Protein AF-A0A662LI37-F1 (afdb_monomer_lite)

Secondary structure (DSSP, 8-state):
------TT---GGGSS------HHHHHHHHHHHHH---HHHHHHHHHHHHHHHT--HHHHHHHHHHHTT---HHHHHHHHHHHHH-S---

Radius of gyration: 14.94 Å; chains: 1; bounding box: 36×28×49 Å

Sequence (90 aa):
DDIEIPFGFRPKVFDEIEVEEDIKDRLVHWIAESTGKSLEEIWREIEKISADKLLNLEVASLLYANQLGLDVSGFVDEVRGYLEGGGTRE

Foldseek 3Di:
DDDDDDDPDDDPPPPDDPDPCPLLNVLLVVLCVVPVDDSVVLQVQLVVQCVVVVHDSLVSSLVVCVVVVHDCVVCVVVSVCDVVVDVDDD

pLDDT: mean 75.72, std 17.52, range [38.25, 92.19]

Structure (mmCIF, N/CA/C/O backbone):
data_AF-A0A662LI37-F1
#
_entry.id   AF-A0A662LI37-F1
#
loop_
_atom_site.group_PDB
_atom_site.id
_atom_site.type_symbol
_atom_site.label_atom_id
_atom_site.label_alt_id
_atom_site.label_comp_id
_atom_site.label_asym_id
_atom_site.label_entity_id
_atom_site.label_seq_id
_atom_site.pdbx_PDB_ins_code
_atom_site.Cartn_x
_atom_site.Cartn_y
_atom_site.Cartn_z
_atom_site.occupancy
_atom_site.B_iso_or_equiv
_atom_site.auth_seq_id
_atom_site.auth_comp_id
_atom_site.auth_asym_id
_atom_site.auth_atom_id
_atom_site.pdbx_PDB_model_num
ATOM 1 N N . ASP A 1 1 ? 12.665 -2.243 36.022 1.00 39.91 1 ASP A N 1
ATOM 2 C CA . ASP A 1 1 ? 12.410 -0.907 35.473 1.00 39.91 1 ASP A CA 1
ATOM 3 C C . ASP A 1 1 ? 11.773 -1.115 34.115 1.00 39.91 1 ASP A C 1
ATOM 5 O O . ASP A 1 1 ? 12.468 -1.488 33.178 1.00 39.91 1 ASP A O 1
ATOM 9 N N . ASP A 1 2 ? 10.443 -1.062 34.070 1.00 54.84 2 ASP A N 1
ATOM 10 C CA . ASP A 1 2 ? 9.656 -1.192 32.840 1.00 54.84 2 ASP A CA 1
ATOM 11 C C . ASP A 1 2 ? 9.578 0.200 32.211 1.00 54.84 2 ASP A C 1
ATOM 13 O O . ASP A 1 2 ? 9.075 1.138 32.827 1.00 54.84 2 ASP A O 1
ATOM 17 N N . ILE A 1 3 ? 10.149 0.359 31.019 1.00 62.69 3 ILE A N 1
ATOM 18 C CA . ILE A 1 3 ? 10.152 1.637 30.304 1.00 62.69 3 ILE A CA 1
ATOM 19 C C . ILE A 1 3 ? 8.773 1.815 29.660 1.00 62.69 3 ILE A C 1
ATOM 21 O O . ILE A 1 3 ? 8.458 1.172 28.660 1.00 62.69 3 ILE A O 1
ATOM 25 N N . GLU A 1 4 ? 7.950 2.698 30.224 1.00 55.84 4 GLU A N 1
ATOM 26 C CA . GLU A 1 4 ? 6.657 3.085 29.653 1.00 55.84 4 GLU A CA 1
ATOM 27 C C . GLU A 1 4 ? 6.870 4.085 28.503 1.00 55.84 4 GLU A C 1
ATOM 29 O O . GLU A 1 4 ? 7.213 5.248 28.723 1.00 55.84 4 GLU A O 1
ATOM 34 N N . ILE A 1 5 ? 6.685 3.635 27.257 1.00 59.62 5 ILE A N 1
ATOM 35 C CA . ILE A 1 5 ? 6.735 4.510 26.076 1.00 59.62 5 ILE A CA 1
ATOM 36 C C . ILE A 1 5 ? 5.407 5.286 25.983 1.00 59.62 5 ILE A C 1
ATOM 38 O O . ILE A 1 5 ? 4.355 4.661 25.826 1.00 59.62 5 ILE A O 1
ATOM 42 N N . PRO A 1 6 ? 5.408 6.631 26.060 1.00 59.91 6 PRO A N 1
ATOM 43 C CA . PRO A 1 6 ? 4.178 7.410 26.027 1.00 59.91 6 PRO A CA 1
ATOM 44 C C . PRO A 1 6 ? 3.527 7.385 24.639 1.00 59.91 6 PRO A C 1
ATOM 46 O O . PRO A 1 6 ? 4.198 7.436 23.605 1.00 59.91 6 PRO A O 1
ATOM 49 N N . PHE A 1 7 ? 2.193 7.350 24.617 1.00 38.25 7 PHE A N 1
ATOM 50 C CA . PHE A 1 7 ? 1.401 7.426 23.390 1.00 38.25 7 PHE A CA 1
ATOM 51 C C . PHE A 1 7 ? 1.669 8.769 22.687 1.00 38.25 7 PHE A C 1
ATOM 53 O O . PHE A 1 7 ? 1.345 9.828 23.223 1.00 38.25 7 PHE A O 1
ATOM 60 N N . GLY A 1 8 ? 2.317 8.721 21.517 1.00 51.53 8 GLY A N 1
ATOM 61 C CA . GLY A 1 8 ? 2.805 9.899 20.782 1.00 51.53 8 GLY A CA 1
ATOM 62 C C . GLY A 1 8 ? 4.330 10.082 20.775 1.00 51.53 8 GLY A C 1
ATOM 63 O O . GLY A 1 8 ? 4.819 11.081 20.248 1.00 51.53 8 GLY A O 1
ATOM 64 N N . PHE A 1 9 ? 5.103 9.141 21.328 1.00 46.78 9 PHE A N 1
ATOM 65 C CA . PHE A 1 9 ? 6.560 9.134 21.199 1.00 46.78 9 PHE A CA 1
ATOM 66 C C . PHE A 1 9 ? 6.986 8.789 19.761 1.00 46.78 9 PHE A C 1
ATOM 68 O O . PHE A 1 9 ? 7.067 7.622 19.389 1.00 46.78 9 PHE A O 1
ATOM 75 N N . ARG A 1 10 ? 7.288 9.813 18.955 1.00 59.88 10 ARG A N 1
ATOM 76 C CA . ARG A 1 10 ? 8.045 9.666 17.703 1.00 59.88 10 ARG A CA 1
ATOM 77 C C . ARG A 1 10 ? 9.519 9.968 17.994 1.00 59.88 10 ARG A C 1
ATOM 79 O O . ARG A 1 10 ? 9.850 11.140 18.197 1.00 59.88 10 ARG A O 1
ATOM 86 N N . PRO A 1 11 ? 10.407 8.964 18.095 1.00 49.00 11 PRO A N 1
ATOM 87 C CA . PRO A 1 11 ? 11.816 9.219 18.363 1.00 49.00 11 PRO A CA 1
ATOM 88 C C . PRO A 1 11 ? 12.403 10.082 17.238 1.00 49.00 11 PRO A C 1
ATOM 90 O O . PRO A 1 11 ? 12.191 9.803 16.065 1.00 49.00 11 PRO A O 1
ATOM 93 N N . LYS A 1 12 ? 13.157 11.131 17.591 1.00 49.75 12 LYS A N 1
ATOM 94 C CA . LYS A 1 12 ? 13.779 12.095 16.657 1.00 49.75 12 LYS A CA 1
ATOM 95 C C . LYS A 1 12 ? 14.879 11.503 15.751 1.00 49.75 12 LYS A C 1
ATOM 97 O O . LYS A 1 12 ? 15.661 12.246 15.177 1.00 49.75 12 LYS A O 1
ATOM 102 N N . VAL A 1 13 ? 14.960 10.180 15.620 1.00 49.84 13 VAL A N 1
ATOM 103 C CA . VAL A 1 13 ? 15.920 9.500 14.730 1.00 49.84 13 VAL A CA 1
ATOM 104 C C . VAL A 1 13 ? 15.565 9.631 13.243 1.00 49.84 13 VAL A C 1
ATOM 106 O O . VAL A 1 13 ? 16.315 9.152 12.407 1.00 49.84 13 VAL A O 1
ATOM 109 N N . PHE A 1 14 ? 14.459 10.301 12.908 1.00 48.69 14 PHE A N 1
ATOM 110 C CA . PHE A 1 14 ? 14.027 10.555 11.530 1.00 48.69 14 PHE A CA 1
ATOM 111 C C . PHE A 1 14 ? 14.503 11.903 10.957 1.00 48.69 14 PHE A C 1
ATOM 113 O O . PHE A 1 14 ? 14.043 12.280 9.887 1.00 48.69 14 PHE A O 1
ATOM 120 N N . ASP A 1 15 ? 15.362 12.655 11.657 1.00 44.44 15 ASP A N 1
ATOM 121 C CA . ASP A 1 15 ? 15.708 14.030 11.243 1.00 44.44 15 ASP A CA 1
ATOM 122 C C . ASP A 1 15 ? 17.007 14.144 10.422 1.00 44.44 15 ASP A C 1
ATOM 124 O O . ASP A 1 15 ? 17.242 15.181 9.816 1.00 44.44 15 ASP A O 1
ATOM 128 N N . GLU A 1 16 ? 17.856 13.110 10.350 1.00 42.62 16 GLU A N 1
ATOM 129 C CA . GLU A 1 16 ? 19.124 13.217 9.604 1.00 42.62 16 GLU A CA 1
ATOM 130 C C . GLU A 1 16 ? 19.620 11.858 9.094 1.00 42.62 16 GLU A C 1
ATOM 132 O O . GLU A 1 16 ? 20.607 11.294 9.563 1.00 42.62 16 GLU A O 1
ATOM 137 N N . ILE A 1 17 ? 18.901 11.299 8.125 1.00 43.72 17 ILE A N 1
ATOM 138 C CA . ILE A 1 17 ? 19.459 10.288 7.232 1.00 43.72 17 ILE A CA 1
ATOM 139 C C . ILE A 1 17 ? 19.078 10.754 5.826 1.00 43.72 17 ILE A C 1
ATOM 141 O O . ILE A 1 17 ? 17.902 10.729 5.472 1.00 43.72 17 ILE A O 1
ATOM 145 N N . GLU A 1 18 ? 20.050 11.224 5.038 1.00 41.22 18 GLU A N 1
ATOM 146 C CA . GLU A 1 18 ? 19.932 11.266 3.573 1.00 41.22 18 GLU A CA 1
ATOM 147 C C . GLU A 1 18 ? 19.805 9.810 3.102 1.00 41.22 18 GLU A C 1
ATOM 149 O O . GLU A 1 18 ? 20.781 9.159 2.738 1.00 41.22 18 GLU A O 1
ATOM 154 N N . VAL A 1 19 ? 18.609 9.242 3.234 1.00 45.97 19 VAL A N 1
ATOM 155 C CA . VAL A 1 19 ? 18.264 7.960 2.630 1.00 45.97 19 VAL A CA 1
ATOM 156 C C . VAL A 1 19 ? 17.790 8.296 1.233 1.00 45.97 19 VAL A C 1
ATOM 158 O O . VAL A 1 19 ? 16.844 9.068 1.086 1.00 45.97 19 VAL A O 1
ATOM 161 N N . GLU A 1 20 ? 18.438 7.733 0.213 1.00 47.03 20 GLU A N 1
ATOM 162 C CA . GLU A 1 20 ? 17.808 7.583 -1.099 1.00 47.03 20 GLU A CA 1
ATOM 163 C C . GLU A 1 20 ? 16.339 7.199 -0.879 1.00 47.03 20 GLU A C 1
ATOM 165 O O . GLU A 1 20 ? 16.068 6.228 -0.168 1.00 47.03 20 GLU A O 1
ATOM 170 N N . GLU A 1 21 ? 15.407 8.014 -1.388 1.00 54.75 21 GLU A N 1
ATOM 171 C CA . GLU A 1 21 ? 13.969 7.801 -1.210 1.00 54.75 21 GLU A CA 1
ATOM 172 C C . GLU A 1 21 ? 13.597 6.433 -1.780 1.00 54.75 21 GLU A C 1
ATOM 174 O O . GLU A 1 21 ? 13.388 6.246 -2.981 1.00 54.75 21 GLU A O 1
ATOM 179 N N . ASP A 1 22 ? 13.559 5.452 -0.890 1.00 73.50 22 ASP A N 1
ATOM 180 C CA . ASP A 1 22 ? 13.284 4.078 -1.231 1.00 73.50 22 ASP A CA 1
ATOM 181 C C . ASP A 1 22 ? 11.830 3.981 -1.707 1.00 73.50 22 ASP A C 1
ATOM 183 O O . ASP A 1 22 ? 10.929 4.605 -1.143 1.00 73.50 22 ASP A O 1
ATOM 187 N N . ILE A 1 23 ? 11.580 3.206 -2.760 1.00 81.38 23 ILE A N 1
ATOM 188 C CA . ILE A 1 23 ? 10.279 3.162 -3.444 1.00 81.38 23 ILE A CA 1
ATOM 189 C C . ILE A 1 23 ? 9.101 2.867 -2.499 1.00 81.38 23 ILE A C 1
ATOM 191 O O . ILE A 1 23 ? 7.987 3.357 -2.704 1.00 81.38 23 ILE A O 1
ATOM 195 N N . LYS A 1 24 ? 9.355 2.121 -1.416 1.00 81.12 24 LYS A N 1
ATOM 196 C CA . LYS A 1 24 ? 8.373 1.856 -0.360 1.00 81.12 24 LYS A CA 1
ATOM 197 C C . LYS A 1 24 ? 7.919 3.126 0.362 1.00 81.12 24 LYS A C 1
ATOM 199 O O . LYS A 1 24 ? 6.740 3.237 0.676 1.00 81.12 24 LYS A O 1
ATOM 204 N N . ASP A 1 25 ? 8.819 4.074 0.603 1.00 83.06 25 ASP A N 1
ATOM 205 C CA . ASP A 1 25 ? 8.530 5.301 1.342 1.00 83.06 25 ASP A CA 1
ATOM 206 C C . ASP A 1 25 ? 7.630 6.217 0.508 1.00 83.06 25 ASP A C 1
ATOM 208 O O . ASP A 1 25 ? 6.545 6.607 0.945 1.00 83.06 25 ASP A O 1
ATOM 212 N N . ARG A 1 26 ? 7.983 6.391 -0.773 1.00 86.31 26 ARG A N 1
ATOM 213 C CA . ARG A 1 26 ? 7.147 7.091 -1.760 1.00 86.31 26 ARG A CA 1
ATOM 214 C C . ARG A 1 26 ? 5.747 6.484 -1.862 1.00 86.31 26 ARG A C 1
ATOM 216 O O . ARG A 1 26 ? 4.761 7.219 -1.892 1.00 86.31 26 ARG A O 1
ATOM 223 N N . LEU A 1 27 ? 5.642 5.152 -1.877 1.00 87.50 27 LEU A N 1
ATOM 224 C CA . LEU A 1 27 ? 4.354 4.451 -1.878 1.00 87.50 27 LEU A CA 1
ATOM 225 C C . LEU A 1 27 ? 3.544 4.732 -0.610 1.00 87.50 27 LEU A C 1
ATOM 227 O O . LEU A 1 27 ? 2.358 5.039 -0.703 1.00 87.50 27 LEU A O 1
ATOM 231 N N . VAL A 1 28 ? 4.163 4.655 0.568 1.00 89.00 28 VAL A N 1
ATOM 232 C CA . VAL A 1 28 ? 3.486 4.908 1.847 1.00 89.00 28 VAL A CA 1
ATOM 233 C C . VAL A 1 28 ? 2.965 6.343 1.922 1.00 89.00 28 VAL A C 1
ATOM 235 O O . VAL A 1 28 ? 1.806 6.555 2.290 1.00 89.00 28 VAL A O 1
ATOM 238 N N . HIS A 1 29 ? 3.783 7.316 1.522 1.00 88.38 29 HIS A N 1
ATOM 239 C CA . HIS A 1 29 ? 3.394 8.721 1.460 1.00 88.38 29 HIS A CA 1
ATOM 240 C C . HIS A 1 29 ? 2.241 8.952 0.479 1.00 88.38 29 HIS A C 1
ATOM 242 O O . HIS A 1 29 ? 1.227 9.545 0.851 1.00 88.38 29 HIS A O 1
ATOM 248 N N . TRP A 1 30 ? 2.326 8.395 -0.729 1.00 89.38 30 TRP A N 1
ATOM 249 C CA . TRP A 1 30 ? 1.261 8.508 -1.724 1.00 89.38 30 TRP A CA 1
ATOM 250 C C . TRP A 1 30 ? -0.063 7.878 -1.258 1.00 89.38 30 TRP A C 1
ATOM 252 O O . TRP A 1 30 ? -1.138 8.450 -1.472 1.00 89.38 30 TRP A O 1
ATOM 262 N N . ILE A 1 31 ? -0.010 6.726 -0.577 1.00 88.19 31 ILE A N 1
ATOM 263 C CA . ILE A 1 31 ? -1.193 6.090 0.023 1.00 88.19 31 ILE A CA 1
ATOM 264 C C . ILE A 1 31 ? -1.794 7.004 1.094 1.00 88.19 31 ILE A C 1
ATOM 266 O O . ILE A 1 31 ? -3.015 7.173 1.135 1.00 88.19 31 ILE A O 1
ATOM 270 N N . ALA A 1 32 ? -0.963 7.607 1.948 1.00 89.88 32 ALA A N 1
ATOM 271 C CA . ALA A 1 32 ? -1.410 8.519 2.998 1.00 89.88 32 ALA A CA 1
ATOM 272 C C . ALA A 1 32 ? -2.120 9.744 2.422 1.00 89.88 32 ALA A C 1
ATOM 274 O O . ALA A 1 32 ? -3.227 10.064 2.853 1.00 89.88 32 ALA A O 1
ATOM 275 N N . GLU A 1 33 ? -1.541 10.374 1.401 1.00 87.94 33 GLU A N 1
ATOM 276 C CA . GLU A 1 33 ? -2.147 11.516 0.714 1.00 87.94 33 GLU A CA 1
ATOM 277 C C . GLU A 1 33 ? -3.463 11.144 0.021 1.00 87.94 33 GLU A C 1
ATOM 279 O O . GLU A 1 33 ? -4.440 11.887 0.098 1.00 87.94 33 GLU A O 1
ATOM 284 N N . SER A 1 34 ? -3.521 9.967 -0.605 1.00 86.44 34 SER A N 1
ATOM 285 C CA . SER A 1 34 ? -4.704 9.523 -1.353 1.00 86.44 34 SER A CA 1
ATOM 286 C C . SER A 1 34 ? -5.868 9.088 -0.457 1.00 86.44 34 SER A C 1
ATOM 288 O O . SER A 1 34 ? -7.021 9.113 -0.884 1.00 86.44 34 SER A O 1
ATOM 290 N N . THR A 1 35 ? -5.587 8.662 0.777 1.00 86.31 35 THR A N 1
ATOM 291 C CA . THR A 1 35 ? -6.586 8.039 1.669 1.00 86.31 35 THR A CA 1
ATOM 292 C C . THR A 1 35 ? -6.862 8.848 2.932 1.00 86.31 35 THR A C 1
ATOM 294 O O . THR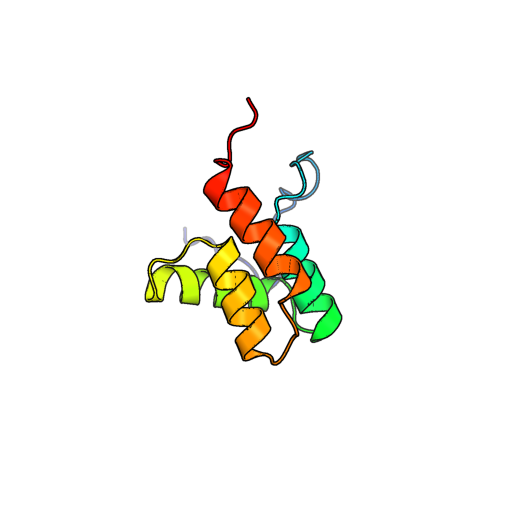 A 1 35 ? -7.846 8.583 3.622 1.00 86.31 35 THR A O 1
ATOM 297 N N . GLY A 1 36 ? -6.006 9.820 3.258 1.00 86.62 36 GLY A N 1
ATOM 298 C CA . GLY A 1 36 ? -6.049 10.577 4.509 1.00 86.62 36 GLY A CA 1
ATOM 299 C C . GLY A 1 36 ? -5.651 9.766 5.747 1.00 86.62 36 GLY A C 1
ATOM 300 O O . GLY A 1 36 ? -5.866 10.225 6.869 1.00 86.62 36 GLY A O 1
ATOM 301 N N . LYS A 1 37 ? -5.110 8.554 5.571 1.00 85.69 37 LYS A N 1
ATOM 302 C CA . LYS A 1 37 ? -4.655 7.688 6.667 1.00 85.69 37 LYS A CA 1
ATOM 303 C C . LYS A 1 37 ? -3.293 8.132 7.198 1.00 85.69 37 LYS A C 1
ATOM 305 O O . LYS A 1 37 ? -2.462 8.671 6.472 1.00 85.69 37 LYS A O 1
ATOM 310 N N . SER A 1 38 ? -3.041 7.847 8.473 1.00 87.50 38 SER A N 1
ATOM 311 C CA . SER A 1 38 ? -1.740 8.093 9.099 1.00 87.50 38 SER A CA 1
ATOM 312 C C . SER A 1 38 ? -0.673 7.149 8.547 1.00 87.50 38 SER A C 1
ATOM 314 O O . SER A 1 38 ? -0.917 5.948 8.430 1.00 87.50 38 SER A O 1
ATOM 316 N N . LEU A 1 39 ? 0.539 7.666 8.319 1.00 84.12 39 LEU A N 1
ATOM 317 C CA . LEU A 1 39 ? 1.699 6.876 7.877 1.00 84.12 39 LEU A CA 1
ATOM 318 C C . LEU A 1 39 ? 1.939 5.653 8.776 1.00 84.12 39 LEU A C 1
ATOM 320 O O . LEU A 1 39 ? 2.194 4.566 8.279 1.00 84.12 39 LEU A O 1
ATOM 324 N N . GLU A 1 40 ? 1.781 5.813 10.092 1.00 84.94 40 GLU A N 1
ATOM 325 C CA . GLU A 1 40 ? 1.936 4.736 11.084 1.00 84.94 40 GLU A CA 1
ATOM 326 C C . GLU A 1 40 ? 0.933 3.590 10.876 1.00 84.94 40 GLU A C 1
ATOM 328 O O . GLU A 1 40 ? 1.277 2.418 11.016 1.00 84.94 40 GLU A O 1
ATOM 333 N N . GLU A 1 41 ? -0.313 3.919 10.525 1.00 87.06 41 GLU A N 1
ATOM 334 C CA . GLU A 1 41 ? -1.346 2.916 10.252 1.00 87.06 41 GLU A CA 1
ATOM 335 C C . GLU A 1 41 ? -1.036 2.162 8.957 1.00 87.06 41 GLU A C 1
ATOM 337 O O . GLU A 1 41 ? -1.155 0.941 8.901 1.00 87.06 41 GLU A O 1
ATOM 342 N N . ILE A 1 42 ? -0.603 2.893 7.930 1.00 88.94 42 ILE A N 1
ATOM 343 C CA . ILE A 1 42 ? -0.245 2.338 6.625 1.00 88.94 42 ILE A CA 1
ATOM 344 C C . ILE A 1 42 ? 0.950 1.391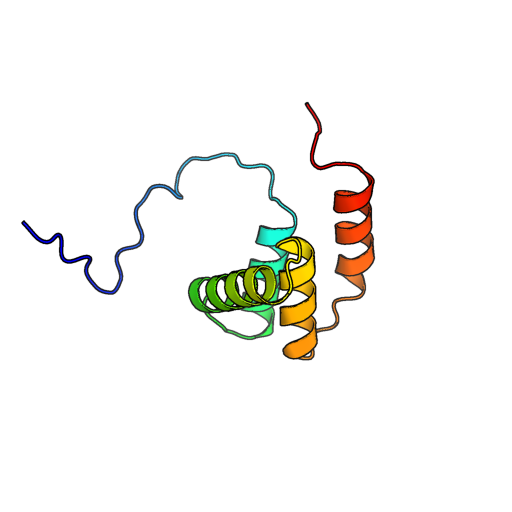 6.764 1.00 88.94 42 ILE A C 1
ATOM 346 O O . ILE A 1 42 ? 0.866 0.246 6.328 1.00 88.94 42 ILE A O 1
ATOM 350 N N . TRP A 1 43 ? 2.015 1.829 7.441 1.00 86.81 43 TRP A N 1
ATOM 351 C CA . TRP A 1 43 ? 3.197 1.013 7.720 1.00 86.81 43 TRP A CA 1
ATOM 352 C C . TRP A 1 43 ? 2.845 -0.289 8.428 1.00 86.81 43 TRP A C 1
ATOM 354 O O . TRP A 1 43 ? 3.228 -1.364 7.970 1.00 86.81 43 TRP A O 1
ATOM 364 N N . ARG A 1 44 ? 2.043 -0.209 9.492 1.00 87.88 44 ARG A N 1
ATOM 365 C CA . ARG A 1 44 ? 1.640 -1.388 10.259 1.00 87.88 44 ARG A CA 1
ATOM 366 C C . ARG A 1 44 ? 0.888 -2.410 9.408 1.00 87.88 44 ARG A C 1
ATOM 368 O O . ARG A 1 44 ? 1.104 -3.612 9.561 1.00 87.88 44 ARG A O 1
ATOM 375 N N . GLU A 1 45 ? -0.006 -1.955 8.534 1.00 91.19 45 GLU A N 1
ATOM 376 C CA . GLU A 1 45 ? -0.752 -2.855 7.651 1.00 91.19 45 GLU A CA 1
ATOM 377 C C . GLU A 1 45 ? 0.149 -3.463 6.571 1.00 91.19 45 GLU A C 1
ATOM 379 O O . GLU A 1 45 ? 0.040 -4.656 6.290 1.00 91.19 45 GLU A O 1
ATOM 384 N N . ILE A 1 46 ? 1.090 -2.692 6.026 1.00 89.00 46 ILE A N 1
ATOM 385 C CA . ILE A 1 46 ? 2.074 -3.176 5.051 1.00 89.00 46 ILE A CA 1
ATOM 386 C C . ILE A 1 46 ? 2.981 -4.239 5.669 1.00 89.00 46 ILE A C 1
ATOM 388 O O . ILE A 1 46 ? 3.129 -5.315 5.092 1.00 89.00 46 ILE A O 1
ATOM 392 N N . GLU A 1 47 ? 3.541 -3.989 6.854 1.00 86.50 47 GLU A N 1
ATOM 393 C CA . GLU A 1 47 ? 4.379 -4.960 7.568 1.00 86.50 47 GLU A CA 1
ATOM 394 C C . GLU A 1 47 ? 3.604 -6.240 7.880 1.00 86.50 47 GLU A C 1
ATOM 396 O O . GLU A 1 47 ? 4.104 -7.348 7.685 1.00 86.50 47 GLU A O 1
ATOM 401 N N . LYS A 1 48 ? 2.347 -6.104 8.308 1.00 88.00 48 LYS A N 1
ATOM 402 C CA . LYS A 1 48 ? 1.468 -7.244 8.559 1.00 88.00 48 LYS A CA 1
ATOM 403 C C . LYS A 1 48 ? 1.208 -8.053 7.289 1.00 88.00 48 LYS A C 1
ATOM 405 O O . LYS A 1 48 ? 1.275 -9.276 7.341 1.00 88.00 48 LYS A O 1
ATOM 410 N N . ILE A 1 49 ? 0.928 -7.400 6.161 1.00 87.75 49 ILE A N 1
ATOM 411 C CA . ILE A 1 49 ? 0.722 -8.063 4.864 1.00 87.75 49 ILE A CA 1
ATOM 412 C C . ILE A 1 49 ? 2.007 -8.750 4.402 1.00 87.75 49 ILE A C 1
ATOM 414 O O . ILE A 1 49 ? 1.962 -9.887 3.933 1.00 87.75 49 ILE A O 1
ATOM 418 N N . SER A 1 50 ? 3.144 -8.072 4.546 1.00 86.38 50 SER A N 1
ATOM 419 C CA . SER A 1 50 ? 4.464 -8.603 4.215 1.00 86.38 50 SER A CA 1
ATOM 420 C C . SER A 1 50 ? 4.775 -9.853 5.037 1.00 86.38 50 SER A C 1
ATOM 422 O O . SER A 1 50 ? 5.135 -10.875 4.456 1.00 86.38 50 SER A O 1
ATOM 424 N N . ALA A 1 51 ? 4.544 -9.826 6.351 1.00 84.69 51 ALA A N 1
ATOM 425 C CA . ALA A 1 51 ? 4.772 -10.966 7.233 1.00 84.69 51 ALA A CA 1
ATOM 426 C C . ALA A 1 51 ? 3.789 -12.125 6.986 1.00 84.69 51 ALA A C 1
ATOM 428 O O . ALA A 1 51 ? 4.202 -13.282 6.971 1.00 84.69 51 ALA A O 1
ATOM 429 N N . ASP A 1 52 ? 2.504 -11.828 6.768 1.00 86.12 52 ASP A N 1
ATOM 430 C CA . ASP A 1 52 ? 1.455 -12.834 6.541 1.00 86.12 52 ASP A CA 1
ATOM 431 C C . ASP A 1 52 ? 1.647 -13.571 5.209 1.00 86.12 52 ASP A C 1
ATOM 433 O O . ASP A 1 52 ? 1.483 -14.788 5.124 1.00 86.12 52 ASP A O 1
ATOM 437 N N . LYS A 1 53 ? 2.040 -12.832 4.166 1.00 84.50 53 LYS A N 1
ATOM 438 C CA . LYS A 1 53 ? 2.165 -13.357 2.801 1.00 84.50 53 LYS A CA 1
ATOM 439 C C . LYS A 1 53 ? 3.598 -13.643 2.367 1.00 84.50 53 LYS A C 1
ATOM 441 O O . LYS A 1 53 ? 3.790 -14.098 1.241 1.00 84.50 53 LYS A O 1
ATOM 446 N N . LEU A 1 54 ? 4.579 -13.385 3.235 1.00 85.06 54 LEU A N 1
ATOM 447 C CA . LEU A 1 54 ? 6.013 -13.484 2.940 1.00 85.06 54 LEU A CA 1
ATOM 448 C C . LEU A 1 54 ? 6.393 -12.688 1.678 1.00 85.06 54 LEU A C 1
ATOM 450 O O . LEU A 1 54 ? 7.100 -13.179 0.799 1.00 85.06 54 LEU A O 1
ATOM 454 N N . LEU A 1 55 ? 5.868 -11.465 1.573 1.00 84.12 55 LEU A N 1
ATOM 455 C CA . LEU A 1 55 ? 6.096 -10.554 0.449 1.00 84.12 55 LEU A CA 1
ATOM 456 C C . LEU A 1 55 ? 7.126 -9.487 0.821 1.00 84.12 55 LEU A C 1
ATOM 458 O O . LEU A 1 55 ? 7.174 -9.051 1.969 1.00 84.12 55 LEU A O 1
ATOM 462 N N . ASN A 1 56 ? 7.888 -9.006 -0.164 1.00 84.38 56 ASN A N 1
ATOM 463 C CA . ASN A 1 56 ? 8.696 -7.794 -0.004 1.00 84.38 56 ASN A CA 1
ATOM 464 C C . ASN A 1 56 ? 7.805 -6.602 0.372 1.00 84.38 56 ASN A C 1
ATOM 466 O O . ASN A 1 56 ? 6.644 -6.538 -0.051 1.00 84.38 56 ASN A O 1
ATOM 470 N N . LEU A 1 57 ? 8.350 -5.658 1.142 1.00 84.31 57 LEU A N 1
ATOM 471 C CA . LEU A 1 57 ? 7.605 -4.495 1.626 1.00 84.31 57 LEU A CA 1
ATOM 472 C C . LEU A 1 57 ? 7.029 -3.682 0.465 1.00 84.31 57 LEU A C 1
ATOM 474 O O . LEU A 1 57 ? 5.878 -3.279 0.530 1.00 84.31 57 LEU A O 1
ATOM 478 N N . GLU A 1 58 ? 7.756 -3.546 -0.641 1.00 87.31 58 GLU A N 1
ATOM 479 C CA . GLU A 1 58 ? 7.311 -2.808 -1.828 1.00 87.31 58 GLU A CA 1
ATOM 480 C C . GLU A 1 58 ? 6.062 -3.454 -2.448 1.00 87.31 58 GLU A C 1
ATOM 482 O O . GLU A 1 58 ? 5.092 -2.778 -2.795 1.00 87.31 58 GLU A O 1
ATOM 487 N N . VAL A 1 59 ? 6.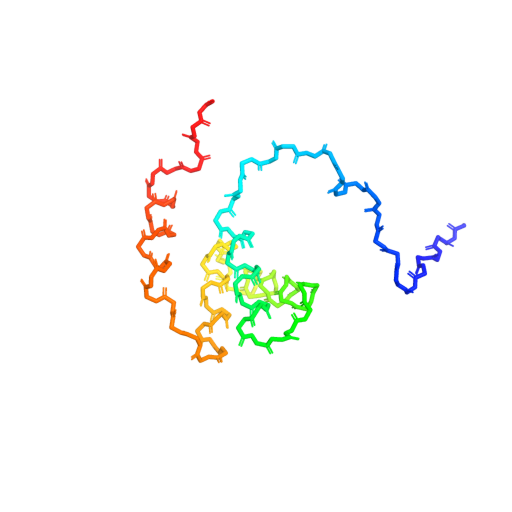041 -4.788 -2.526 1.00 89.25 59 VAL A N 1
ATOM 488 C CA . VAL A 1 59 ? 4.890 -5.548 -3.039 1.00 89.25 59 VAL A CA 1
ATOM 489 C C . VAL A 1 59 ? 3.725 -5.496 -2.053 1.00 89.25 59 VAL A C 1
ATOM 491 O O . VAL A 1 59 ? 2.570 -5.392 -2.467 1.00 89.25 59 VAL A O 1
ATOM 494 N N . ALA A 1 60 ? 4.010 -5.546 -0.751 1.00 90.88 60 ALA A N 1
ATOM 495 C CA . ALA A 1 60 ? 3.000 -5.408 0.289 1.00 90.88 60 ALA A CA 1
ATOM 496 C C . ALA A 1 60 ? 2.352 -4.012 0.272 1.00 90.88 60 ALA A C 1
ATOM 498 O O . ALA A 1 60 ? 1.128 -3.920 0.368 1.00 90.88 60 ALA A O 1
ATOM 499 N N . SER A 1 61 ? 3.133 -2.951 0.045 1.00 90.25 61 SER A N 1
ATOM 500 C CA . SER A 1 61 ? 2.655 -1.576 -0.148 1.00 90.25 61 SER A CA 1
ATOM 501 C C . SER A 1 61 ? 1.708 -1.463 -1.336 1.00 90.25 61 SER A C 1
ATOM 503 O O . SER A 1 61 ? 0.611 -0.920 -1.199 1.00 90.25 61 SER A O 1
ATOM 505 N N . LEU A 1 62 ? 2.077 -2.038 -2.487 1.00 91.62 62 LEU A N 1
ATOM 506 C CA . LEU A 1 62 ? 1.198 -2.080 -3.660 1.00 91.62 62 LEU A CA 1
ATOM 507 C C . LEU A 1 62 ? -0.089 -2.856 -3.384 1.00 91.62 62 LEU A C 1
ATOM 509 O O . LEU A 1 62 ? -1.174 -2.436 -3.784 1.00 91.62 62 LEU A O 1
ATOM 513 N N . LEU A 1 63 ? 0.018 -3.999 -2.706 1.00 91.00 63 LEU A N 1
ATOM 514 C CA . LEU A 1 63 ? -1.146 -4.812 -2.388 1.00 91.00 63 LEU A CA 1
ATOM 515 C C . LEU A 1 63 ? -2.101 -4.061 -1.457 1.00 91.00 63 LEU A C 1
ATOM 517 O O . LEU A 1 63 ? -3.307 -4.077 -1.695 1.00 91.00 63 LEU A O 1
ATOM 521 N N . TYR A 1 64 ? -1.570 -3.379 -0.444 1.00 92.19 64 TYR A N 1
ATOM 522 C CA . TYR A 1 64 ? -2.362 -2.569 0.473 1.00 92.19 64 TYR A CA 1
ATOM 523 C C . TYR A 1 64 ? -3.044 -1.400 -0.247 1.00 92.19 64 TYR A C 1
ATOM 525 O O . TYR A 1 64 ? -4.250 -1.210 -0.108 1.00 92.19 64 TYR A O 1
ATOM 533 N N . ALA A 1 65 ? -2.316 -0.669 -1.094 1.00 91.50 65 ALA A N 1
ATOM 534 C CA . ALA A 1 65 ? -2.888 0.397 -1.915 1.00 91.50 65 ALA A CA 1
ATOM 535 C C . ALA A 1 65 ? -4.032 -0.106 -2.814 1.00 91.50 65 ALA A C 1
ATOM 537 O O . ALA A 1 65 ? -5.101 0.505 -2.868 1.00 91.50 65 ALA A O 1
ATOM 538 N N . ASN A 1 66 ? -3.848 -1.260 -3.459 1.00 91.50 66 ASN A N 1
ATOM 539 C CA . ASN A 1 66 ? -4.879 -1.894 -4.279 1.00 91.50 66 ASN A CA 1
ATOM 540 C C . ASN A 1 66 ? -6.100 -2.321 -3.438 1.00 91.50 66 ASN A C 1
ATOM 542 O O . ASN A 1 66 ? -7.241 -2.113 -3.842 1.00 91.50 66 ASN A O 1
ATOM 546 N N . GLN A 1 67 ? -5.893 -2.842 -2.222 1.00 91.31 67 GLN A N 1
ATOM 547 C CA . GLN A 1 67 ? -6.989 -3.156 -1.292 1.00 91.31 67 GLN A CA 1
ATOM 548 C C . GLN A 1 67 ? -7.807 -1.922 -0.888 1.00 91.31 67 GLN A C 1
ATOM 550 O O . GLN A 1 67 ? -9.001 -2.047 -0.613 1.00 91.31 67 GLN A O 1
ATOM 555 N N . LEU A 1 68 ? -7.189 -0.740 -0.880 1.00 89.50 68 LEU A N 1
ATOM 556 C CA . LEU A 1 68 ? -7.862 0.540 -0.649 1.00 89.50 68 LEU A CA 1
ATOM 557 C C . LEU A 1 68 ? -8.553 1.097 -1.906 1.00 89.50 68 LEU A C 1
ATOM 559 O O . LEU A 1 68 ? -9.177 2.154 -1.838 1.00 89.50 68 LEU A O 1
ATOM 563 N N . GLY A 1 69 ? -8.477 0.392 -3.039 1.00 90.94 69 GLY A N 1
ATOM 564 C CA . GLY A 1 69 ? -9.066 0.807 -4.311 1.00 90.94 69 GLY A CA 1
ATOM 565 C C . GLY A 1 69 ? -8.256 1.868 -5.057 1.00 90.94 69 GLY A C 1
ATOM 566 O O . GLY A 1 69 ? -8.802 2.524 -5.943 1.00 90.94 69 GLY A O 1
ATOM 567 N N . LEU A 1 70 ? -6.982 2.062 -4.701 1.00 90.94 70 LEU A N 1
ATOM 568 C CA . LEU A 1 70 ? -6.088 2.974 -5.410 1.00 90.94 70 LEU A CA 1
ATOM 569 C C . LEU A 1 70 ? -5.535 2.312 -6.679 1.00 90.94 70 LEU A C 1
ATOM 571 O O . LEU A 1 70 ? -5.212 1.121 -6.683 1.00 90.94 70 LEU A O 1
ATOM 575 N N . ASP A 1 71 ? -5.383 3.095 -7.750 1.00 89.25 71 ASP A N 1
ATOM 576 C CA . ASP A 1 71 ? -4.725 2.621 -8.969 1.00 89.25 71 ASP A CA 1
ATOM 577 C C . ASP A 1 71 ? -3.208 2.577 -8.764 1.00 89.25 71 ASP A C 1
ATOM 579 O O . ASP A 1 71 ? -2.534 3.602 -8.702 1.0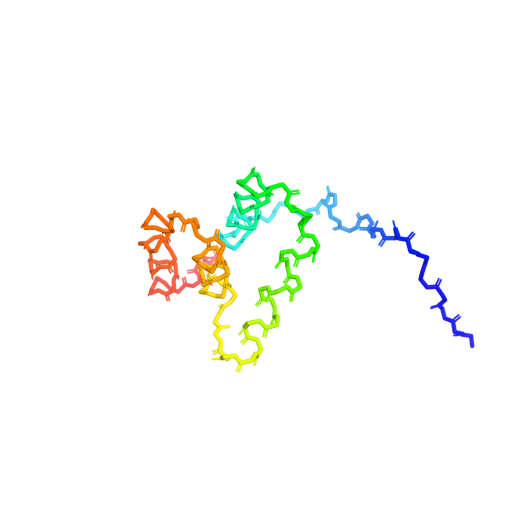0 89.25 71 ASP A O 1
ATOM 583 N N . VAL A 1 72 ? -2.673 1.365 -8.652 1.00 89.31 72 VAL A N 1
ATOM 584 C CA . VAL A 1 72 ? -1.240 1.118 -8.434 1.00 89.31 72 VAL A CA 1
ATOM 585 C C . VAL A 1 72 ? -0.466 0.901 -9.731 1.00 89.31 72 VAL A C 1
ATOM 587 O O . VAL A 1 72 ? 0.743 0.679 -9.693 1.00 89.31 72 VAL A O 1
ATOM 590 N N . SER A 1 73 ? -1.139 0.962 -10.882 1.00 87.50 73 SER A N 1
ATOM 591 C CA . SER A 1 73 ? -0.575 0.632 -12.195 1.00 87.50 73 SER A CA 1
ATOM 592 C C . SER A 1 73 ? 0.713 1.407 -12.499 1.00 87.50 73 SER A C 1
ATOM 594 O O . SER A 1 73 ? 1.649 0.839 -13.059 1.00 87.50 73 SER A O 1
ATOM 596 N N . GLY A 1 74 ? 0.796 2.672 -12.066 1.00 83.44 74 GLY A N 1
ATOM 597 C CA . GLY A 1 74 ? 1.988 3.515 -12.226 1.00 83.44 74 GLY A CA 1
ATOM 598 C C . GLY A 1 74 ? 3.202 3.081 -11.398 1.00 83.44 74 GLY A C 1
ATOM 599 O O . GLY A 1 74 ? 4.331 3.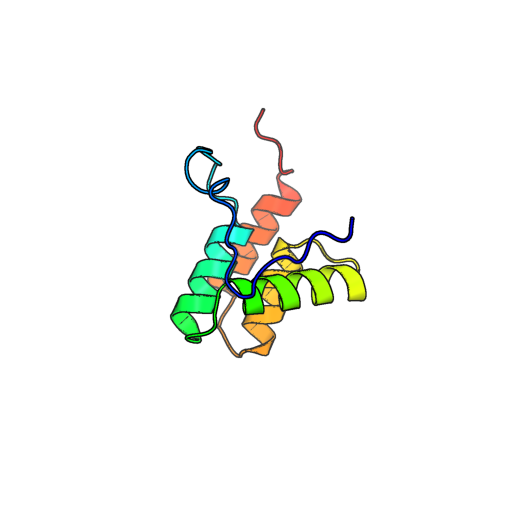318 -11.812 1.00 83.44 74 GLY A O 1
ATOM 600 N N . PHE A 1 75 ? 2.988 2.404 -10.269 1.00 85.38 75 PHE A N 1
ATOM 601 C CA . PHE A 1 75 ? 4.060 1.937 -9.385 1.00 85.38 75 PHE A CA 1
ATOM 602 C C . PHE A 1 75 ? 4.436 0.473 -9.626 1.00 85.38 75 PHE A C 1
ATOM 604 O O . PHE A 1 75 ? 5.527 0.056 -9.253 1.00 85.38 75 PHE A O 1
ATOM 611 N N . VAL A 1 76 ? 3.566 -0.322 -10.259 1.00 87.06 76 VAL A N 1
ATOM 612 C CA . VAL A 1 76 ? 3.840 -1.742 -10.541 1.00 87.06 76 VAL A CA 1
ATOM 613 C C . VAL A 1 76 ? 5.094 -1.916 -11.399 1.00 87.06 76 VAL A C 1
ATOM 615 O O . VAL A 1 76 ? 5.901 -2.797 -11.112 1.00 87.06 76 VAL A O 1
ATOM 618 N N . ASP A 1 77 ? 5.271 -1.092 -12.434 1.00 85.50 77 ASP A N 1
ATOM 619 C CA . ASP A 1 77 ? 6.446 -1.167 -13.312 1.00 85.50 77 ASP A CA 1
ATOM 620 C C . ASP A 1 77 ? 7.731 -0.761 -12.573 1.00 85.50 77 ASP A C 1
ATOM 622 O O . ASP A 1 77 ? 8.754 -1.432 -12.690 1.00 85.50 77 ASP A O 1
ATOM 626 N N . GLU A 1 78 ? 7.638 0.273 -11.731 1.00 84.81 78 GLU A N 1
ATOM 627 C CA . GLU A 1 78 ? 8.744 0.802 -10.928 1.00 84.81 78 GLU A CA 1
ATOM 628 C C . GLU A 1 78 ? 9.185 -0.204 -9.850 1.00 84.81 78 GLU A C 1
ATOM 630 O O . GLU A 1 78 ? 10.366 -0.533 -9.757 1.00 84.81 78 GLU A O 1
ATOM 635 N N . VAL A 1 79 ? 8.237 -0.783 -9.101 1.00 85.88 79 VAL A N 1
ATOM 636 C CA . VAL A 1 79 ? 8.508 -1.837 -8.106 1.00 85.88 79 VAL A CA 1
ATOM 637 C C . VAL A 1 79 ? 9.057 -3.087 -8.772 1.00 85.88 79 VAL A C 1
ATOM 639 O O . VAL A 1 79 ? 9.999 -3.688 -8.260 1.00 85.88 79 VAL A O 1
ATOM 642 N N . ARG A 1 80 ? 8.522 -3.479 -9.933 1.00 83.56 80 ARG A N 1
ATOM 643 C CA . ARG A 1 80 ? 9.070 -4.605 -10.690 1.00 83.56 80 ARG A CA 1
ATOM 644 C C . ARG A 1 80 ? 10.518 -4.326 -11.101 1.00 83.56 80 ARG A C 1
ATOM 646 O O . ARG A 1 80 ? 11.373 -5.168 -10.858 1.00 83.56 80 ARG A O 1
ATOM 653 N N . GLY A 1 81 ? 10.802 -3.144 -11.648 1.00 83.81 81 GLY A N 1
ATOM 654 C CA . GLY A 1 81 ? 12.155 -2.734 -12.024 1.00 83.81 81 GLY A CA 1
ATOM 655 C C . GLY A 1 81 ? 13.123 -2.687 -10.839 1.00 83.81 81 GLY A C 1
ATOM 656 O O . GLY A 1 81 ? 14.259 -3.135 -10.969 1.00 83.81 81 GLY A O 1
ATOM 657 N N . TYR A 1 82 ? 12.669 -2.218 -9.676 1.00 81.44 82 TYR A N 1
ATOM 658 C CA . TYR A 1 82 ? 13.457 -2.192 -8.441 1.00 81.44 82 TYR A CA 1
ATOM 659 C C . TYR A 1 82 ? 13.794 -3.608 -7.940 1.00 81.44 82 TYR A C 1
ATOM 661 O O . TYR A 1 82 ? 14.937 -3.892 -7.586 1.00 81.44 82 TYR A O 1
ATOM 669 N N . LEU A 1 83 ? 12.824 -4.528 -7.970 1.00 79.19 83 LEU A N 1
ATOM 670 C CA . LEU A 1 83 ? 13.021 -5.917 -7.542 1.00 79.19 83 LEU A CA 1
ATOM 671 C C . LEU A 1 83 ? 13.870 -6.732 -8.530 1.00 79.19 83 LEU A C 1
ATOM 673 O O . LEU A 1 83 ? 14.692 -7.541 -8.103 1.00 79.19 83 LEU A O 1
ATOM 677 N N . GLU A 1 84 ? 13.684 -6.535 -9.838 1.00 78.38 84 GLU A N 1
ATOM 678 C CA . GLU A 1 84 ? 14.450 -7.229 -10.885 1.00 78.38 84 GLU A CA 1
ATOM 679 C C . GLU A 1 84 ? 15.864 -6.662 -11.057 1.00 78.38 84 GLU A C 1
ATOM 681 O O . GLU A 1 84 ? 16.792 -7.405 -11.374 1.00 78.38 84 GLU A O 1
ATOM 686 N N . GLY A 1 85 ? 16.043 -5.358 -10.833 1.00 67.00 85 GLY A N 1
ATOM 687 C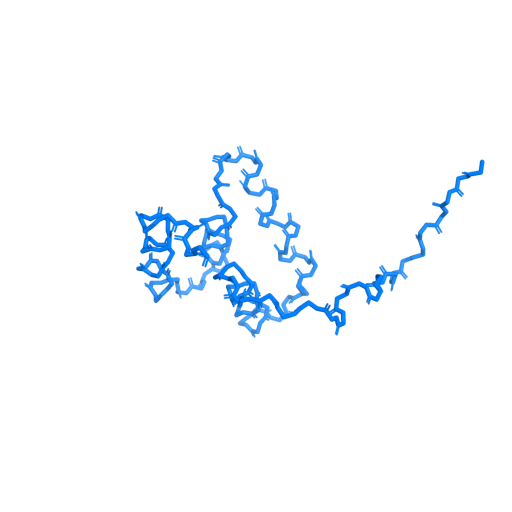 CA . GLY A 1 85 ? 17.336 -4.680 -10.921 1.00 67.00 85 GLY A CA 1
ATOM 688 C C . GLY A 1 85 ? 18.291 -5.010 -9.774 1.00 67.00 85 GLY A C 1
ATOM 689 O O . GLY A 1 85 ? 19.482 -4.730 -9.890 1.00 67.00 85 GLY A O 1
ATOM 690 N N . GLY A 1 86 ? 17.785 -5.629 -8.703 1.00 53.41 86 GLY A N 1
ATOM 691 C CA . GLY A 1 86 ? 18.492 -5.782 -7.440 1.00 53.41 86 GLY A CA 1
ATOM 692 C C . GLY A 1 86 ? 18.602 -4.433 -6.733 1.00 53.41 86 GLY A C 1
ATOM 693 O O . GLY A 1 86 ? 19.146 -3.481 -7.285 1.00 53.41 86 GLY A O 1
ATOM 694 N N . GLY A 1 87 ? 18.113 -4.350 -5.494 1.00 51.84 87 GLY A N 1
ATOM 695 C CA . GLY A 1 87 ? 18.335 -3.225 -4.576 1.00 51.84 87 GLY A CA 1
ATOM 696 C C . GLY A 1 87 ? 19.813 -3.082 -4.192 1.00 51.84 87 GLY A C 1
ATOM 697 O O . GLY A 1 87 ? 20.202 -3.271 -3.044 1.00 51.84 87 GLY A O 1
ATOM 698 N N . THR A 1 88 ? 20.671 -2.852 -5.178 1.00 51.38 88 THR A N 1
ATOM 699 C CA . THR A 1 88 ? 22.106 -2.638 -5.061 1.00 51.38 88 THR A CA 1
ATOM 700 C C . THR A 1 88 ? 22.525 -1.766 -6.238 1.00 51.38 88 THR A C 1
ATOM 702 O O . THR A 1 88 ? 22.872 -2.247 -7.316 1.00 51.38 88 THR A O 1
ATOM 705 N N . ARG A 1 89 ? 22.501 -0.453 -6.024 1.00 42.00 89 ARG A N 1
ATOM 706 C CA . ARG A 1 89 ? 23.584 0.375 -6.542 1.00 42.00 89 ARG A CA 1
ATOM 707 C C . ARG A 1 89 ? 24.515 0.636 -5.365 1.00 42.00 89 ARG A C 1
ATOM 709 O O . ARG A 1 89 ? 24.056 0.969 -4.280 1.00 42.00 89 ARG A O 1
ATOM 716 N N . GLU A 1 90 ? 25.767 0.274 -5.606 1.00 40.03 90 GLU A N 1
ATOM 717 C CA . GLU A 1 90 ? 26.917 0.263 -4.697 1.00 40.03 90 GLU A CA 1
ATOM 718 C C . GLU A 1 90 ? 27.242 1.633 -4.096 1.00 40.03 90 GLU A C 1
ATOM 720 O O . GLU A 1 90 ? 27.008 2.648 -4.793 1.00 40.03 90 GLU A O 1
#